Protein AF-A0A2R5L3E4-F1 (afdb_monomer_lite)

InterPro domains:
  IPR001879 GPCR, family 2, extracellular hormone receptor domain [PF02793] (132-175)
  IPR001879 GPCR, family 2, extracellular hormone receptor domain [PS50227] (114-175)
  IPR002049 Laminin-type EGF domain [PF00053] (82-122)
  IPR002049 Laminin-type EGF domain [PS01248] (101-134)
  IPR002049 Laminin-type EGF domain [PS50027] (82-129)
  IPR002049 Laminin-type EGF domain [SM00180] (82-127)
  IPR002049 Laminin-type EGF domain [cd00055] (81-119)
  IPR036445 GPCR family 2, extracellular hormone receptor domain superfamily [G3DSA:4.10.1240.10] (116-175)

Secondary structure (DSSP, 8-state):
-B-TTSTTSB-----STTEESTTS-EEPPPPPPTTEE-SSS-EE----TTTTEEEEE-TTT--EEEPTTEEE-TT-SSEEE----TTTEEEEEE-TTT--EEEPTTEESTTS-EESSTTEEEETTEEEE-SSEEPPEEETTEEEPPEETT-EEEEEPPTT--SEEEEE-BTTTB-

Sequence (175 aa):
VNDLNAKRGYKCHCNSTKFTGEYCEVAEAMPCPNTWWGYPVCGPCNCDVDKGYAGECNKTTGECRCQSNHYQKEDSEWCHPCECYLEGSFSSNCNQQTGQCKCRPGVIGRRCDQCANPFAQVHISGCQIVYNGCPKSFHSGVWWGETVFGGSAVQQCPDGATGQANRYCDQDIGW

Foldseek 3Di:
DQDCPDPVRDFDDDPDPQFDDRHSPDGDQDQDDFQWADPPDIDGQPDDVVLQWDSGADRHPSHIAHDFQWAAEPPGPHTHGLQADVFFAPDSGADRHQSAGHGAPQQDDSRSFDGPDQQWGRGNNHTDGDQFWGDFGDDPQDTFHTDGAQDKGWDAHHPPDGDIDIDHQHPPPGD

Structure (mmCIF, N/CA/C/O backbone):
data_AF-A0A2R5L3E4-F1
#
_entry.id   AF-A0A2R5L3E4-F1
#
loop_
_atom_site.group_PDB
_atom_site.id
_atom_site.type_symbol
_atom_site.label_atom_id
_atom_site.label_alt_id
_atom_site.label_comp_id
_atom_site.label_asym_id
_atom_site.label_entity_id
_atom_site.label_seq_id
_atom_site.pdbx_PDB_ins_code
_atom_site.Cartn_x
_atom_site.Cartn_y
_atom_site.Cartn_z
_atom_site.occupancy
_atom_site.B_iso_or_equiv
_atom_site.auth_seq_id
_atom_site.auth_comp_id
_atom_site.auth_asym_id
_atom_site.auth_atom_id
_atom_site.pdbx_PDB_model_num
ATOM 1 N N . VAL A 1 1 ? -7.411 11.524 55.348 1.00 72.88 1 VAL A N 1
ATOM 2 C CA . VAL A 1 1 ? -6.570 12.493 56.087 1.00 72.88 1 VAL A CA 1
ATOM 3 C C . VAL A 1 1 ? -7.505 13.468 56.769 1.00 72.88 1 VAL A C 1
ATOM 5 O O . VAL A 1 1 ? -8.366 14.003 56.083 1.00 72.88 1 VAL A O 1
ATOM 8 N N . ASN A 1 2 ? -7.416 13.633 58.090 1.00 70.75 2 ASN A N 1
ATOM 9 C CA . ASN A 1 2 ? -8.229 14.638 58.778 1.00 70.75 2 ASN A CA 1
ATOM 10 C C . ASN A 1 2 ? -7.861 16.027 58.252 1.00 70.75 2 ASN A C 1
ATOM 12 O O . ASN A 1 2 ? -6.684 16.374 58.202 1.00 70.75 2 ASN A O 1
ATOM 16 N N . ASP A 1 3 ? -8.871 16.778 57.837 1.00 73.38 3 ASP A N 1
ATOM 17 C CA . ASP A 1 3 ? -8.744 18.120 57.286 1.00 73.38 3 ASP A CA 1
ATOM 18 C C . ASP A 1 3 ? -9.931 18.930 57.807 1.00 73.38 3 ASP A C 1
ATOM 20 O O . ASP A 1 3 ? -11.063 18.773 57.351 1.00 73.38 3 ASP A O 1
ATOM 24 N N . LEU A 1 4 ? -9.667 19.764 58.812 1.00 69.25 4 LEU A N 1
ATOM 25 C CA . LEU A 1 4 ? -10.672 20.566 59.515 1.00 69.25 4 LEU A CA 1
ATOM 26 C C . LEU A 1 4 ? -11.304 21.647 58.620 1.00 69.25 4 LEU A C 1
ATOM 28 O O . LEU A 1 4 ? -12.337 22.199 58.988 1.00 69.25 4 LEU A O 1
ATOM 32 N N . ASN A 1 5 ? -10.710 21.925 57.454 1.00 74.56 5 ASN A N 1
ATOM 33 C CA . ASN A 1 5 ? -11.258 22.821 56.436 1.00 74.56 5 ASN A CA 1
ATOM 34 C C . ASN A 1 5 ? -12.099 22.089 55.382 1.00 74.56 5 ASN A C 1
ATOM 36 O O . ASN A 1 5 ? -12.800 22.733 54.599 1.00 74.56 5 ASN A O 1
ATOM 40 N N . ALA A 1 6 ? -12.048 20.756 55.333 1.00 69.25 6 ALA A N 1
ATOM 41 C CA . ALA A 1 6 ? -12.899 19.983 54.444 1.00 69.25 6 ALA A CA 1
ATOM 42 C C . ALA A 1 6 ? -14.337 19.965 54.979 1.00 69.25 6 ALA A C 1
ATOM 44 O O . ALA A 1 6 ? -14.577 19.852 56.180 1.00 69.25 6 ALA A O 1
ATOM 45 N N . LYS A 1 7 ? -15.321 19.993 54.075 1.00 77.31 7 LYS A N 1
ATOM 46 C CA . LYS A 1 7 ? -16.761 20.069 54.398 1.00 77.31 7 LYS A CA 1
ATOM 47 C C . LYS A 1 7 ? -17.259 18.933 55.314 1.00 77.31 7 LYS A C 1
ATOM 49 O O . LYS A 1 7 ? -18.310 19.064 55.933 1.00 77.31 7 LYS A O 1
ATOM 54 N N . ARG A 1 8 ? -16.515 17.821 55.388 1.00 76.62 8 ARG A N 1
ATOM 55 C CA . ARG A 1 8 ? -16.774 16.649 56.245 1.00 76.62 8 ARG A CA 1
ATOM 56 C C . ARG A 1 8 ? -15.719 16.420 57.341 1.00 76.62 8 ARG A C 1
ATOM 58 O O . ARG A 1 8 ? -15.782 15.407 58.027 1.00 76.62 8 ARG A O 1
ATOM 65 N N . GLY A 1 9 ? -14.747 17.320 57.506 1.00 80.00 9 GLY A N 1
ATOM 66 C CA . GLY A 1 9 ? -13.655 17.191 58.484 1.00 80.00 9 GLY A CA 1
ATOM 67 C C . GLY A 1 9 ? -12.530 16.226 58.081 1.00 80.00 9 GLY A C 1
ATOM 68 O O . GLY A 1 9 ? -11.567 16.043 58.829 1.00 80.00 9 GLY A O 1
ATOM 69 N N . TYR A 1 10 ? -12.621 15.605 56.902 1.00 80.00 10 TYR A N 1
ATOM 70 C CA . TYR A 1 10 ? -11.590 14.736 56.341 1.00 80.00 10 TYR A CA 1
ATOM 71 C C . TYR A 1 10 ? -11.574 14.807 54.811 1.00 80.00 10 TYR A C 1
ATOM 73 O O . TYR A 1 10 ? -12.598 15.052 54.178 1.00 80.00 10 TYR A O 1
ATOM 81 N N . LYS A 1 11 ? -10.405 14.542 54.224 1.00 81.56 11 LYS A N 1
ATOM 82 C CA . LYS A 1 11 ? -10.176 14.385 52.784 1.00 81.56 11 LYS A CA 1
ATOM 83 C C . LYS A 1 11 ? -9.651 12.982 52.488 1.00 81.56 11 LYS A C 1
ATOM 85 O O . LYS A 1 11 ? -8.714 12.517 53.152 1.00 81.56 11 LYS A O 1
ATOM 90 N N . CYS A 1 12 ? -10.219 12.303 51.498 1.00 81.44 12 CYS A N 1
ATOM 91 C CA . CYS A 1 12 ? -9.701 11.018 51.032 1.00 81.44 12 CYS A CA 1
ATOM 92 C C . CYS A 1 12 ? -8.610 11.228 49.975 1.00 81.44 12 CYS A C 1
ATOM 94 O O . CYS A 1 12 ? -8.639 12.188 49.212 1.00 81.44 12 CYS A O 1
ATOM 96 N N . HIS A 1 13 ? -7.631 10.326 49.946 1.00 85.06 13 HIS A N 1
ATOM 97 C CA . HIS A 1 13 ? -6.730 10.165 48.807 1.00 85.06 13 HIS A CA 1
ATOM 98 C C . HIS A 1 13 ? -6.972 8.771 48.246 1.00 85.06 13 HIS A C 1
ATOM 100 O O . HIS A 1 13 ? -6.771 7.780 48.951 1.00 85.06 13 HIS A O 1
ATOM 106 N N . CYS A 1 14 ? -7.430 8.697 47.002 1.00 81.44 14 CYS A N 1
ATOM 107 C CA . CYS A 1 14 ? -7.671 7.425 46.340 1.00 81.44 14 CYS A CA 1
ATOM 108 C C . CYS A 1 14 ? -6.322 6.820 45.948 1.00 81.44 14 CYS A C 1
ATOM 110 O O . CYS A 1 14 ? -5.588 7.390 45.149 1.00 81.44 14 CYS A O 1
ATOM 112 N N . ASN A 1 15 ? -5.980 5.678 46.544 1.00 81.19 15 ASN A N 1
ATOM 113 C CA . ASN A 1 15 ? -4.713 4.976 46.302 1.00 81.19 15 ASN A CA 1
ATOM 114 C C . ASN A 1 15 ? -4.819 3.946 45.153 1.00 81.19 15 ASN A C 1
ATOM 116 O O . ASN A 1 15 ? -3.956 3.093 44.981 1.00 81.19 15 ASN A O 1
ATOM 120 N N . SER A 1 16 ? -5.923 3.975 44.399 1.00 70.81 16 SER A N 1
ATOM 121 C CA . SER A 1 16 ? -6.204 3.094 43.265 1.00 70.81 16 SER A CA 1
ATOM 122 C C . SER A 1 16 ? -6.835 3.909 42.145 1.00 70.81 16 SER A C 1
ATOM 124 O O . SER A 1 16 ? -7.666 4.769 42.418 1.00 70.81 16 SER A O 1
ATOM 126 N N . THR A 1 17 ? -6.491 3.600 40.895 1.00 71.00 17 THR A N 1
ATOM 127 C CA . THR A 1 17 ? -7.149 4.178 39.713 1.00 71.00 17 THR A CA 1
ATOM 128 C C . THR A 1 17 ? -8.611 3.748 39.600 1.00 71.00 17 THR A C 1
ATOM 130 O O . THR A 1 17 ? -9.426 4.477 39.068 1.00 71.00 17 THR A O 1
ATOM 133 N N . LYS A 1 18 ? -8.992 2.618 40.207 1.00 72.25 18 LYS A N 1
ATOM 134 C CA . LYS A 1 18 ? -10.355 2.063 40.153 1.00 72.25 18 LYS A CA 1
ATOM 135 C C . LYS A 1 18 ? -11.422 2.908 40.847 1.00 72.25 18 LYS A C 1
ATOM 137 O O . LYS A 1 18 ? -12.597 2.578 40.729 1.00 72.25 18 LYS A O 1
ATOM 142 N N . PHE A 1 19 ? -11.042 3.923 41.618 1.00 79.25 19 PHE A N 1
ATOM 143 C CA . PHE A 1 19 ? -11.984 4.761 42.349 1.00 79.25 19 PHE A CA 1
ATOM 144 C C . PHE A 1 19 ? -11.585 6.230 42.240 1.00 79.25 19 PHE A C 1
ATOM 146 O O . PHE A 1 19 ? -10.460 6.603 42.567 1.00 79.25 19 PHE A O 1
ATOM 153 N N . THR A 1 20 ? -12.524 7.058 41.803 1.00 78.44 20 THR A N 1
ATOM 154 C CA . THR A 1 20 ? -12.390 8.506 41.644 1.00 78.44 20 THR A CA 1
ATOM 155 C C . THR A 1 20 ? -13.463 9.226 42.474 1.00 78.44 20 THR A C 1
ATOM 157 O O . THR A 1 20 ? -14.312 8.592 43.103 1.00 78.44 20 THR A O 1
ATOM 160 N N . GLY A 1 21 ? -13.398 10.557 42.548 1.00 78.56 21 GLY A N 1
ATOM 161 C CA . GLY A 1 21 ? -14.268 11.374 43.407 1.00 78.56 21 GLY A CA 1
ATOM 162 C C . GLY A 1 21 ? -13.544 11.948 44.627 1.00 78.56 21 GLY A C 1
ATOM 163 O O . GLY A 1 21 ? -12.416 11.566 44.941 1.00 78.56 21 GLY A O 1
ATOM 164 N N . GLU A 1 22 ? -14.180 12.902 45.308 1.00 82.50 22 GLU A N 1
ATOM 165 C CA . GLU A 1 22 ? -13.600 13.608 46.467 1.00 82.50 22 GLU A CA 1
ATOM 166 C C . GLU A 1 22 ? -13.380 12.657 47.662 1.00 82.50 22 GLU A C 1
ATOM 168 O O . GLU A 1 22 ? -12.508 12.879 48.510 1.00 82.50 22 GLU A O 1
ATOM 173 N N . TYR A 1 23 ? -14.135 11.555 47.687 1.00 83.75 23 TYR A N 1
ATOM 174 C CA . TYR A 1 23 ? -14.135 10.529 48.722 1.00 83.75 23 TYR A CA 1
ATOM 175 C C . TYR A 1 23 ? -13.920 9.107 48.167 1.00 83.75 23 TYR A C 1
ATOM 177 O O . TYR A 1 23 ? -14.099 8.145 48.913 1.00 83.75 23 TYR A O 1
ATOM 185 N N . CYS A 1 24 ? -13.476 8.967 46.909 1.00 82.56 24 CYS A N 1
ATOM 186 C CA . CYS A 1 24 ? -13.293 7.686 46.207 1.00 82.56 24 CYS A CA 1
ATOM 187 C C . CYS A 1 24 ? -14.596 6.881 46.027 1.00 82.56 24 CYS A C 1
ATOM 189 O O . CYS A 1 24 ? -14.600 5.653 46.087 1.00 82.56 24 CYS A O 1
ATOM 191 N N . GLU A 1 25 ? -15.712 7.582 45.853 1.00 83.19 25 GLU A N 1
ATOM 192 C CA . GLU A 1 25 ? -17.068 7.040 45.772 1.00 83.19 25 GLU A CA 1
ATOM 193 C C . GLU A 1 25 ? -17.473 6.578 44.365 1.00 83.19 25 GLU A C 1
ATOM 195 O O . GLU A 1 25 ? -18.405 5.786 44.219 1.00 83.19 25 GLU A O 1
ATOM 200 N N . VAL A 1 26 ? -16.784 7.058 43.330 1.00 80.00 26 VAL A N 1
ATOM 201 C CA . VAL A 1 26 ? -17.057 6.701 41.938 1.00 80.00 26 VAL A CA 1
ATOM 202 C C . VAL A 1 26 ? -16.147 5.546 41.561 1.00 80.00 26 VAL A C 1
ATOM 204 O O . VAL A 1 26 ? -14.940 5.725 41.445 1.00 80.00 26 VAL A O 1
ATOM 207 N N . ALA A 1 27 ? -16.703 4.356 41.347 1.00 74.12 27 ALA A N 1
ATOM 208 C CA . ALA A 1 27 ? -15.942 3.276 40.733 1.00 74.12 27 ALA A CA 1
ATOM 209 C C . ALA A 1 27 ? -15.607 3.673 39.286 1.00 74.12 27 ALA A C 1
ATOM 211 O O . ALA A 1 27 ? -16.502 3.817 38.450 1.00 74.12 27 ALA A O 1
ATOM 212 N N . GLU A 1 28 ? -14.325 3.874 38.996 1.00 67.25 28 GLU A N 1
ATOM 213 C CA . GLU A 1 28 ? -13.852 4.044 37.631 1.00 67.25 28 GLU A CA 1
ATOM 214 C C . GLU A 1 28 ? -14.086 2.718 36.905 1.00 67.25 28 GLU A C 1
ATOM 216 O O . GLU A 1 28 ? -13.598 1.657 37.312 1.00 67.25 28 GLU A O 1
ATOM 221 N N . ALA A 1 29 ? -14.926 2.757 35.875 1.00 67.06 29 ALA A N 1
ATOM 222 C CA . ALA A 1 29 ? -15.303 1.558 35.161 1.00 67.06 29 ALA A CA 1
ATOM 223 C C . ALA A 1 29 ? -14.085 0.978 34.450 1.00 67.06 29 ALA A C 1
ATOM 225 O O . ALA A 1 29 ? -13.487 1.627 33.592 1.00 67.06 29 ALA A O 1
ATOM 226 N N . MET A 1 30 ? -13.722 -0.254 34.807 1.00 70.69 30 MET A N 1
ATOM 227 C CA . MET A 1 30 ? -12.642 -0.945 34.121 1.00 70.69 30 MET A CA 1
ATOM 228 C C . MET A 1 30 ? -13.044 -1.124 32.648 1.00 70.69 30 MET A C 1
ATOM 230 O O . MET A 1 30 ? -14.122 -1.666 32.386 1.00 70.69 30 MET A O 1
ATOM 234 N N . PRO A 1 31 ? -12.222 -0.676 31.685 1.00 77.25 31 PRO A N 1
ATOM 235 C CA . PRO A 1 31 ? -12.526 -0.858 30.273 1.00 77.25 31 PRO A CA 1
ATOM 236 C C . PRO A 1 31 ? -12.620 -2.350 29.934 1.00 77.25 31 PRO A C 1
ATOM 238 O O . PRO A 1 31 ? -11.904 -3.174 30.508 1.00 77.25 31 PRO A O 1
ATOM 241 N N . CYS A 1 32 ? -13.502 -2.700 28.994 1.00 84.50 32 CYS A N 1
ATOM 242 C CA . CYS A 1 32 ? -13.702 -4.091 28.596 1.00 84.50 32 CYS A CA 1
ATOM 243 C C . CYS A 1 32 ? -12.394 -4.752 28.115 1.00 84.50 32 CYS A C 1
ATOM 245 O O . CYS A 1 32 ? -11.601 -4.091 27.425 1.00 84.50 32 CYS A O 1
ATOM 247 N N . PRO A 1 33 ? -12.197 -6.060 28.396 1.00 87.81 33 PRO A N 1
ATOM 248 C CA . PRO A 1 33 ? -11.049 -6.833 27.920 1.00 87.81 33 PRO A CA 1
ATOM 249 C C . PRO A 1 33 ? -10.814 -6.710 26.409 1.00 87.81 33 PRO A C 1
ATOM 251 O O . PRO A 1 33 ? -11.712 -6.341 25.649 1.00 87.81 33 PRO A O 1
ATOM 254 N N . ASN A 1 34 ? -9.609 -7.036 25.939 1.00 85.50 34 ASN A N 1
ATOM 255 C CA . ASN A 1 34 ? -9.321 -7.113 24.501 1.00 85.50 34 ASN A CA 1
ATOM 256 C C . ASN A 1 34 ? -10.321 -8.057 23.823 1.00 85.50 34 ASN A C 1
ATOM 258 O O . ASN A 1 34 ? -10.708 -9.054 24.425 1.00 85.50 34 ASN A O 1
ATOM 262 N N . THR A 1 35 ? -10.762 -7.729 22.605 1.00 90.25 35 THR A N 1
ATOM 263 C CA . THR A 1 35 ? -11.853 -8.420 21.875 1.00 90.25 35 THR A CA 1
ATOM 264 C C . THR A 1 35 ? -13.263 -8.291 22.478 1.00 90.25 35 THR A C 1
ATOM 266 O O . THR A 1 35 ? -14.186 -8.955 22.021 1.00 90.25 35 THR A O 1
ATOM 269 N N . TRP A 1 36 ? -13.464 -7.425 23.479 1.00 93.38 36 TRP A N 1
ATOM 270 C CA . TRP A 1 36 ? -14.777 -7.088 24.047 1.00 93.38 36 TRP A CA 1
ATOM 271 C C . TRP A 1 36 ? -15.016 -5.571 24.025 1.00 93.38 36 TRP A C 1
ATOM 273 O O . TRP A 1 36 ? -14.063 -4.781 24.095 1.00 93.38 36 TRP A O 1
ATOM 283 N N . TRP A 1 37 ? -16.286 -5.165 23.964 1.00 93.44 37 TRP A N 1
ATOM 284 C CA . TRP A 1 37 ? -16.731 -3.768 23.910 1.00 93.44 37 TRP A CA 1
ATOM 285 C C . TRP A 1 37 ? -18.040 -3.545 24.680 1.00 93.44 37 TRP A C 1
ATOM 287 O O . TRP A 1 37 ? -18.752 -4.497 24.991 1.00 93.44 37 TRP A O 1
ATOM 297 N N . GLY A 1 38 ? -18.358 -2.285 24.979 1.00 88.00 38 GLY A N 1
ATOM 298 C CA . GLY A 1 38 ? -19.590 -1.879 25.655 1.00 88.00 38 GLY A CA 1
ATOM 299 C C . GLY A 1 38 ? -19.356 -1.208 27.010 1.00 88.00 38 GLY A C 1
ATOM 300 O O . GLY A 1 38 ? -18.266 -1.233 27.576 1.00 88.00 38 GLY A O 1
ATOM 301 N N . TYR A 1 39 ? -20.401 -0.565 27.525 1.00 83.38 39 TYR A N 1
ATOM 302 C CA . TYR A 1 39 ? -20.448 0.019 28.865 1.00 83.38 39 TYR A CA 1
ATOM 303 C C . TYR A 1 39 ? -21.921 0.156 29.294 1.00 83.38 39 TYR A C 1
ATOM 305 O O . TYR A 1 39 ? -22.719 0.623 28.478 1.00 83.38 39 TYR A O 1
ATOM 313 N N . PRO A 1 40 ? -22.331 -0.223 30.525 1.00 80.56 40 PRO A N 1
ATOM 314 C CA . PRO A 1 40 ? -21.544 -0.777 31.638 1.00 80.56 40 PRO A CA 1
ATOM 315 C C . PRO A 1 40 ? -21.340 -2.301 31.582 1.00 80.56 40 PRO A C 1
ATOM 317 O O . PRO A 1 40 ? -20.602 -2.848 32.397 1.00 80.56 40 PRO A O 1
ATOM 320 N N . VAL A 1 41 ? -21.992 -2.988 30.642 1.00 84.50 41 VAL A N 1
ATOM 321 C CA . VAL A 1 41 ? -21.834 -4.429 30.405 1.00 84.50 41 VAL A CA 1
ATOM 322 C C . VAL A 1 41 ? -21.015 -4.630 29.136 1.00 84.50 41 VAL A C 1
ATOM 324 O O . VAL A 1 41 ? -21.283 -3.992 28.120 1.00 84.50 41 VAL A O 1
ATOM 327 N N . CYS A 1 42 ? -20.030 -5.521 29.199 1.00 89.19 42 CYS A N 1
ATOM 328 C CA . CYS A 1 42 ? -19.199 -5.876 28.057 1.00 89.19 42 CYS A CA 1
ATOM 329 C C . CYS A 1 42 ? -19.821 -7.034 27.268 1.00 89.19 42 CYS A C 1
ATOM 331 O O . CYS A 1 42 ? -20.232 -8.034 27.858 1.00 89.19 42 CYS A O 1
ATOM 333 N N . GLY A 1 43 ? -19.818 -6.928 25.942 1.00 90.38 43 GLY A N 1
ATOM 334 C CA . GLY A 1 43 ? -20.097 -8.013 25.005 1.00 90.38 43 GLY A CA 1
ATOM 335 C C . GLY A 1 43 ? -18.884 -8.319 24.117 1.00 90.38 43 GLY A C 1
ATOM 336 O O . GLY A 1 43 ? -17.975 -7.489 24.011 1.00 90.38 43 GLY A O 1
ATOM 337 N N . PRO A 1 44 ? -18.834 -9.501 23.484 1.00 94.00 44 PRO A N 1
ATOM 338 C CA . PRO A 1 44 ? -17.759 -9.852 22.562 1.00 94.00 44 PRO A CA 1
ATOM 339 C C . PRO A 1 44 ? -17.806 -8.998 21.283 1.00 94.00 44 PRO A C 1
ATOM 341 O O . PRO A 1 44 ? -18.877 -8.629 20.796 1.00 94.00 44 PRO A O 1
ATOM 344 N N . CYS A 1 45 ? -16.637 -8.701 20.718 1.00 95.00 45 CYS A N 1
ATOM 345 C CA . CYS A 1 45 ? -16.503 -8.163 19.367 1.00 95.00 45 CYS A CA 1
ATOM 346 C C . CYS A 1 45 ? -16.823 -9.272 18.355 1.00 95.00 45 CYS A C 1
ATOM 348 O O . CYS A 1 45 ? -16.218 -10.340 18.399 1.00 95.00 45 CYS A O 1
ATOM 350 N N . ASN A 1 46 ? -17.742 -9.015 17.426 1.00 94.19 46 ASN A N 1
ATOM 351 C CA . ASN A 1 46 ? -18.123 -9.971 16.382 1.00 94.19 46 ASN A CA 1
ATOM 352 C C . ASN A 1 46 ? -17.470 -9.605 15.039 1.00 94.19 46 ASN A C 1
ATOM 354 O O . ASN A 1 46 ? -18.160 -9.355 14.052 1.00 94.19 46 ASN A O 1
ATOM 358 N N . CYS A 1 47 ? -16.142 -9.484 15.038 1.00 94.50 47 CYS A N 1
ATOM 359 C CA . CYS A 1 47 ? -15.372 -9.100 13.856 1.00 94.50 47 CYS A CA 1
ATOM 360 C C . CYS A 1 47 ? -14.955 -10.326 13.043 1.00 94.50 47 CYS A C 1
ATOM 362 O O . CYS A 1 47 ? -14.465 -11.306 13.600 1.00 94.50 47 CYS A O 1
ATOM 364 N N . ASP A 1 48 ? -15.130 -10.246 11.725 1.00 94.50 48 ASP A N 1
ATOM 365 C CA . ASP A 1 48 ? -14.813 -11.328 10.795 1.00 94.50 48 ASP A CA 1
ATOM 366 C C . ASP A 1 48 ? -13.310 -11.344 10.472 1.00 94.50 48 ASP A C 1
ATOM 368 O O . ASP A 1 48 ? -12.814 -10.610 9.614 1.00 94.50 48 ASP A O 1
ATOM 372 N N . VAL A 1 49 ? -12.564 -12.165 11.209 1.00 93.12 49 VAL A N 1
ATOM 373 C CA . VAL A 1 49 ? -11.109 -12.291 11.039 1.00 93.12 49 VAL A CA 1
ATOM 374 C C . VAL A 1 49 ? -10.725 -12.949 9.714 1.00 93.12 49 VAL A C 1
ATOM 376 O O . VAL A 1 49 ? -9.656 -12.646 9.186 1.00 93.12 49 VAL A O 1
ATOM 379 N N . ASP A 1 50 ? -11.601 -13.774 9.134 1.00 93.12 50 ASP A N 1
ATOM 380 C CA . ASP A 1 50 ? -11.357 -14.432 7.847 1.00 93.12 50 ASP A CA 1
ATOM 381 C C . ASP A 1 50 ? -11.407 -13.416 6.699 1.00 93.12 50 ASP A C 1
ATOM 383 O O . ASP A 1 50 ? -10.659 -13.524 5.725 1.00 93.12 50 ASP A O 1
ATOM 387 N N . LYS A 1 51 ? -12.213 -12.357 6.856 1.00 93.38 51 LYS A N 1
ATOM 388 C CA . LYS A 1 51 ? -12.221 -11.188 5.964 1.00 93.38 51 LYS A CA 1
ATOM 389 C C . LYS A 1 51 ? -11.083 -10.189 6.224 1.00 93.38 51 LYS A C 1
ATOM 391 O O . LYS A 1 51 ? -11.028 -9.158 5.554 1.00 93.38 51 LYS A O 1
ATOM 396 N N . GLY A 1 52 ? -10.170 -10.462 7.162 1.00 92.38 52 GLY A N 1
ATOM 397 C CA . GLY A 1 52 ? -9.005 -9.619 7.468 1.00 92.38 52 GLY A CA 1
ATOM 398 C C . GLY A 1 52 ? -9.268 -8.475 8.461 1.00 92.38 52 GLY A C 1
ATOM 399 O O . GLY A 1 52 ? -8.464 -7.537 8.563 1.00 92.38 52 GLY A O 1
ATOM 400 N N . TYR A 1 53 ? -10.383 -8.521 9.197 1.00 94.75 53 TYR A N 1
ATOM 401 C CA . TYR A 1 53 ? -10.624 -7.601 10.308 1.00 94.75 53 TYR A CA 1
ATOM 402 C C . TYR A 1 53 ? -9.801 -7.982 11.539 1.00 94.75 53 TYR A C 1
ATOM 404 O O . TYR A 1 53 ? -9.525 -9.151 11.802 1.00 94.75 53 TYR A O 1
ATOM 412 N N . ALA A 1 54 ? -9.441 -6.983 12.341 1.00 93.88 54 ALA A N 1
ATOM 413 C CA . ALA A 1 54 ? -8.916 -7.233 13.672 1.00 93.88 54 ALA A CA 1
ATOM 414 C C . ALA A 1 54 ? -10.017 -7.839 14.557 1.00 93.88 54 ALA A C 1
ATOM 416 O O . ALA A 1 54 ? -11.166 -7.405 14.513 1.00 93.88 54 ALA A O 1
ATOM 417 N N . GLY A 1 55 ? -9.653 -8.784 15.429 1.00 92.50 55 GLY A N 1
ATOM 418 C CA . GLY A 1 55 ? -10.563 -9.277 16.474 1.00 92.50 55 GLY A CA 1
ATOM 419 C C . GLY A 1 55 ? -10.898 -8.216 17.535 1.00 92.50 55 GLY A C 1
ATOM 420 O O . GLY A 1 55 ? -11.808 -8.388 18.344 1.00 92.50 55 GLY A O 1
ATOM 421 N N . GLU A 1 56 ? -10.157 -7.108 17.548 1.00 93.00 56 GLU A N 1
ATOM 422 C CA . GLU A 1 56 ? -10.421 -5.949 18.387 1.00 93.00 56 GLU A CA 1
ATOM 423 C C . GLU A 1 56 ? -11.358 -4.968 17.679 1.00 93.00 56 GLU A C 1
ATOM 425 O O . GLU A 1 56 ? -11.150 -4.601 16.523 1.00 93.00 56 GLU A O 1
ATOM 430 N N . CYS A 1 57 ? -12.363 -4.498 18.411 1.00 93.12 57 CYS A N 1
ATOM 431 C CA . CYS A 1 57 ? -13.321 -3.513 17.940 1.00 93.12 57 CYS A CA 1
ATOM 432 C C . CYS A 1 57 ? -13.306 -2.255 18.813 1.00 93.12 57 CYS A C 1
ATOM 434 O O . CYS A 1 57 ? -12.739 -2.224 19.912 1.00 93.12 57 CYS A O 1
ATOM 436 N N . ASN A 1 58 ? -13.932 -1.193 18.314 1.00 92.88 58 ASN A N 1
ATOM 437 C CA . ASN A 1 58 ? -14.108 0.047 19.054 1.00 92.88 58 ASN A CA 1
ATOM 438 C C . ASN A 1 58 ? -14.826 -0.223 20.390 1.00 92.88 58 ASN A C 1
ATOM 440 O O . ASN A 1 58 ? -15.919 -0.783 20.417 1.00 92.88 58 ASN A O 1
ATOM 444 N N . LYS A 1 59 ? -14.226 0.215 21.502 1.00 89.00 59 LYS A N 1
ATOM 445 C CA . LYS A 1 59 ? -14.699 -0.089 22.863 1.00 89.00 59 LYS A CA 1
ATOM 446 C C . LYS A 1 59 ? -16.080 0.470 23.193 1.00 89.00 59 LYS A C 1
ATOM 448 O O . LYS A 1 59 ? -16.741 -0.080 24.070 1.00 89.00 59 LYS A O 1
ATOM 453 N N . THR A 1 60 ? -16.517 1.512 22.492 1.00 88.12 60 THR A N 1
ATOM 454 C CA . THR A 1 60 ? -17.809 2.164 22.732 1.00 88.12 60 THR A CA 1
ATOM 455 C C . THR A 1 60 ? -18.857 1.750 21.707 1.00 88.12 60 THR A C 1
ATOM 457 O O . THR A 1 60 ? -20.008 1.549 22.077 1.00 88.12 60 THR A O 1
ATOM 460 N N . THR A 1 61 ? -18.481 1.631 20.429 1.00 91.00 61 THR A N 1
ATOM 461 C CA . THR A 1 61 ? -19.439 1.381 19.334 1.00 91.00 61 THR A CA 1
ATOM 462 C C . THR A 1 61 ? -19.487 -0.068 18.863 1.00 91.00 61 THR A C 1
ATOM 464 O O . THR A 1 61 ? -20.428 -0.434 18.168 1.00 91.00 61 THR A O 1
ATOM 467 N N . GLY A 1 62 ? -18.475 -0.880 19.181 1.00 90.56 62 GLY A N 1
ATOM 468 C CA . GLY A 1 62 ? -18.350 -2.244 18.666 1.00 90.56 62 GLY A CA 1
ATOM 469 C C . GLY A 1 62 ? -17.897 -2.327 17.212 1.00 90.56 62 GLY A C 1
ATOM 470 O O . GLY A 1 62 ? -17.838 -3.415 16.650 1.00 90.56 62 GLY A O 1
ATOM 471 N N . GLU A 1 63 ? -17.566 -1.191 16.594 1.00 93.00 63 GLU A N 1
ATOM 472 C CA . GLU A 1 63 ? -17.146 -1.115 15.197 1.00 93.00 63 GLU A CA 1
ATOM 473 C C . GLU A 1 63 ? -15.825 -1.867 14.968 1.00 93.00 63 GLU A C 1
ATOM 475 O O . GLU A 1 63 ? -14.812 -1.590 15.622 1.00 93.00 63 GLU A O 1
ATOM 480 N N . CYS A 1 64 ? -15.842 -2.803 14.021 1.00 92.94 64 CYS A N 1
ATOM 481 C CA . CYS A 1 64 ? -14.683 -3.578 13.597 1.00 92.94 64 CYS A CA 1
ATOM 482 C C . CYS A 1 64 ? -13.841 -2.796 12.590 1.00 92.94 64 CYS A C 1
ATOM 484 O O . CYS A 1 64 ? -14.368 -2.103 11.723 1.00 92.94 64 CYS A O 1
ATOM 486 N N . ARG A 1 65 ? -12.517 -2.931 12.679 1.00 93.06 65 ARG A N 1
ATOM 487 C CA . ARG A 1 65 ? -11.574 -2.292 11.753 1.00 93.06 65 ARG A CA 1
ATOM 488 C C . ARG A 1 65 ? -10.642 -3.324 11.152 1.00 93.06 65 ARG A C 1
ATOM 490 O O . ARG A 1 65 ? -10.387 -4.357 11.768 1.00 93.06 65 ARG A O 1
ATOM 497 N N . CYS A 1 66 ? -10.125 -3.035 9.963 1.00 94.69 66 CYS A N 1
ATOM 498 C CA . CYS A 1 66 ? -9.110 -3.879 9.352 1.00 94.69 66 CYS A CA 1
ATOM 499 C C . CYS A 1 66 ? -7.895 -4.041 10.265 1.00 94.69 66 CYS A C 1
ATOM 501 O O . CYS A 1 66 ? -7.531 -3.123 11.009 1.00 94.69 66 CYS A O 1
ATOM 503 N N . GLN A 1 67 ? -7.258 -5.209 10.179 1.00 93.62 67 GLN A N 1
ATOM 504 C CA . GLN A 1 67 ? -5.995 -5.455 10.859 1.00 93.62 67 GLN A CA 1
ATOM 505 C C . GLN A 1 67 ? -4.932 -4.427 10.430 1.00 93.62 67 GLN A C 1
ATOM 507 O O . GLN A 1 67 ? -4.995 -3.841 9.346 1.00 93.62 67 GLN A O 1
ATOM 512 N N . SER A 1 68 ? -3.923 -4.205 11.275 1.00 91.94 68 SER A N 1
ATOM 513 C CA . SER A 1 68 ? -2.757 -3.392 10.916 1.00 91.94 68 SER A CA 1
ATOM 514 C C . SER A 1 68 ? -2.193 -3.803 9.552 1.00 91.94 68 SER A C 1
ATOM 516 O O . SER A 1 68 ? -2.129 -4.991 9.222 1.00 91.94 68 SER A O 1
ATOM 518 N N . ASN A 1 69 ? -1.766 -2.817 8.763 1.00 94.44 69 ASN A N 1
ATOM 519 C CA . ASN A 1 69 ? -1.323 -3.002 7.378 1.00 94.44 69 ASN A CA 1
ATOM 520 C C . ASN A 1 69 ? -2.393 -3.574 6.425 1.00 94.44 69 ASN A C 1
ATOM 522 O O . ASN A 1 69 ? -2.024 -4.165 5.411 1.00 94.44 69 ASN A O 1
ATOM 526 N N . HIS A 1 70 ? -3.684 -3.390 6.714 1.00 95.25 70 HIS A N 1
ATOM 527 C CA . HIS A 1 70 ? -4.787 -3.695 5.800 1.00 95.25 70 HIS A CA 1
ATOM 528 C C . HIS A 1 70 ? -5.723 -2.490 5.625 1.00 95.25 70 HIS A C 1
ATOM 530 O O . HIS A 1 70 ? -5.745 -1.573 6.449 1.00 95.25 70 HIS A O 1
ATOM 536 N N . TYR A 1 71 ? -6.497 -2.491 4.541 1.00 95.44 71 TYR A N 1
ATOM 537 C CA . TYR A 1 71 ? -7.469 -1.451 4.203 1.00 95.44 71 TYR A CA 1
ATOM 538 C C . TYR A 1 71 ? -8.734 -2.056 3.590 1.00 95.44 71 TYR A C 1
ATOM 540 O O . TYR A 1 71 ? -8.680 -3.103 2.949 1.00 95.44 71 TYR A O 1
ATOM 548 N N . GLN A 1 72 ? -9.866 -1.381 3.749 1.00 95.12 72 GLN A N 1
ATOM 549 C CA . GLN A 1 72 ? -11.145 -1.777 3.174 1.00 95.12 72 GLN A CA 1
ATOM 550 C C . GLN A 1 72 ? -11.546 -0.769 2.097 1.00 95.12 72 GLN A C 1
ATOM 552 O O . GLN A 1 72 ? -11.684 0.417 2.379 1.00 95.12 72 GLN A O 1
ATOM 557 N N . LYS A 1 73 ? -11.754 -1.236 0.862 1.00 91.31 73 LYS A N 1
ATOM 558 C CA . LYS A 1 73 ? -12.343 -0.398 -0.197 1.00 91.31 73 LYS A CA 1
ATOM 559 C C . LYS A 1 73 ? -13.839 -0.220 0.052 1.00 91.31 73 LYS A C 1
ATOM 561 O O . LYS A 1 73 ? -14.465 -1.135 0.574 1.00 91.31 73 LYS A O 1
ATOM 566 N N . GLU A 1 74 ? -14.409 0.899 -0.388 1.00 87.38 74 GLU A N 1
ATOM 567 C CA . GLU A 1 74 ? -15.839 1.206 -0.195 1.00 87.38 74 GLU A CA 1
ATOM 568 C C . GLU A 1 74 ? -16.770 0.104 -0.739 1.00 87.38 74 GLU A C 1
ATOM 570 O O . GLU A 1 74 ? -17.735 -0.256 -0.075 1.00 87.38 74 GLU A O 1
ATOM 575 N N . ASP A 1 75 ? -16.416 -0.518 -1.868 1.00 87.50 75 ASP A N 1
ATOM 576 C CA . ASP A 1 75 ? -17.195 -1.601 -2.494 1.00 87.50 75 ASP A CA 1
ATOM 577 C C . ASP A 1 75 ? -16.779 -3.019 -2.046 1.00 87.50 75 ASP A C 1
ATOM 579 O O . ASP A 1 75 ? -17.116 -4.012 -2.694 1.00 87.50 75 ASP A O 1
ATOM 583 N N . SER A 1 76 ? -15.982 -3.147 -0.982 1.00 90.00 76 SER A N 1
ATOM 584 C CA . SER A 1 76 ? -15.423 -4.425 -0.528 1.00 90.00 76 SER A CA 1
ATOM 585 C C . SER A 1 76 ? -15.796 -4.703 0.917 1.00 90.00 76 SER A C 1
ATOM 587 O O . SER A 1 76 ? -15.537 -3.899 1.803 1.00 90.00 76 SER A O 1
ATOM 589 N N . GLU A 1 77 ? -16.299 -5.904 1.187 1.00 90.19 77 GLU A N 1
ATOM 590 C CA . GLU A 1 77 ? -16.432 -6.413 2.559 1.00 90.19 77 GLU A CA 1
ATOM 591 C C . GLU A 1 77 ? -15.126 -7.003 3.110 1.00 90.19 77 GLU A C 1
ATOM 593 O O . GLU A 1 77 ? -15.063 -7.397 4.268 1.00 90.19 77 GLU A O 1
ATOM 598 N N . TRP A 1 78 ? -14.095 -7.106 2.271 1.00 93.56 78 TRP A N 1
ATOM 599 C CA . TRP A 1 78 ? -12.802 -7.682 2.625 1.00 93.56 78 TRP A CA 1
ATOM 600 C C . TRP A 1 78 ? -11.779 -6.590 2.912 1.00 93.56 78 TRP A C 1
ATOM 602 O O . TRP A 1 78 ? -11.697 -5.594 2.179 1.00 93.56 78 TRP A O 1
ATOM 612 N N . CYS A 1 79 ? -10.965 -6.828 3.935 1.00 95.44 79 CYS A N 1
ATOM 613 C CA . CYS A 1 79 ? -9.761 -6.073 4.226 1.00 95.44 79 CYS A CA 1
ATOM 614 C C . CYS A 1 79 ? -8.600 -6.622 3.392 1.00 95.44 79 CYS A C 1
ATOM 616 O O . CYS A 1 79 ? -8.185 -7.770 3.528 1.00 95.44 79 CYS A O 1
ATOM 618 N N . HIS A 1 80 ? -8.051 -5.774 2.532 1.00 94.38 80 HIS A N 1
ATOM 619 C CA . HIS A 1 80 ? -6.942 -6.099 1.643 1.00 94.38 80 HIS A CA 1
ATOM 620 C C . HIS A 1 80 ? -5.614 -5.689 2.275 1.00 94.38 80 HIS A C 1
ATOM 622 O O . HIS A 1 80 ? -5.552 -4.635 2.914 1.00 94.38 80 HIS A O 1
ATOM 628 N N . PRO A 1 81 ? -4.528 -6.452 2.080 1.00 94.75 81 PRO A N 1
ATOM 629 C CA . PRO A 1 81 ? -3.218 -6.060 2.576 1.00 94.75 81 PRO A CA 1
ATOM 630 C C . PRO A 1 81 ? -2.732 -4.779 1.883 1.00 94.75 81 PRO A C 1
ATOM 632 O O . PRO A 1 81 ? -2.892 -4.581 0.678 1.00 94.75 81 PRO A O 1
ATOM 635 N N . CYS A 1 82 ? -2.104 -3.890 2.650 1.00 95.69 82 CYS A N 1
ATOM 636 C CA . CYS A 1 82 ? -1.554 -2.635 2.147 1.00 95.69 82 CYS A CA 1
ATOM 637 C C . CYS A 1 82 ? -0.414 -2.872 1.149 1.00 95.69 82 CYS A C 1
ATOM 639 O O . CYS A 1 82 ? -0.340 -2.177 0.140 1.00 95.69 82 CYS A O 1
ATOM 641 N N . GLU A 1 83 ? 0.467 -3.842 1.417 1.00 95.00 83 GLU A N 1
ATOM 642 C CA . GLU A 1 83 ? 1.634 -4.163 0.576 1.00 95.00 83 GLU A CA 1
ATOM 643 C C . GLU A 1 83 ? 2.542 -2.947 0.292 1.00 95.00 83 GLU A C 1
ATOM 645 O O . GLU A 1 83 ? 3.066 -2.797 -0.809 1.00 95.00 83 GLU A O 1
ATOM 650 N N . CYS A 1 84 ? 2.718 -2.049 1.268 1.00 96.38 84 CYS A N 1
ATOM 651 C CA . CYS A 1 84 ? 3.610 -0.900 1.110 1.00 96.38 84 CYS A CA 1
ATOM 652 C C . CYS A 1 84 ? 5.070 -1.348 0.973 1.00 96.38 84 CYS A C 1
ATOM 654 O O . CYS A 1 84 ? 5.589 -2.076 1.823 1.00 96.38 84 CYS A O 1
ATOM 656 N N . TYR A 1 85 ? 5.758 -0.863 -0.058 1.00 95.56 85 TYR A N 1
ATOM 657 C CA . TYR A 1 85 ? 7.175 -1.111 -0.275 1.00 95.56 85 TYR A CA 1
ATOM 658 C C . TYR A 1 85 ? 8.004 -0.314 0.734 1.00 95.56 85 TYR A C 1
ATOM 660 O O . TYR A 1 85 ? 7.995 0.918 0.733 1.00 95.56 85 TYR A O 1
ATOM 668 N N . LEU A 1 86 ? 8.701 -1.009 1.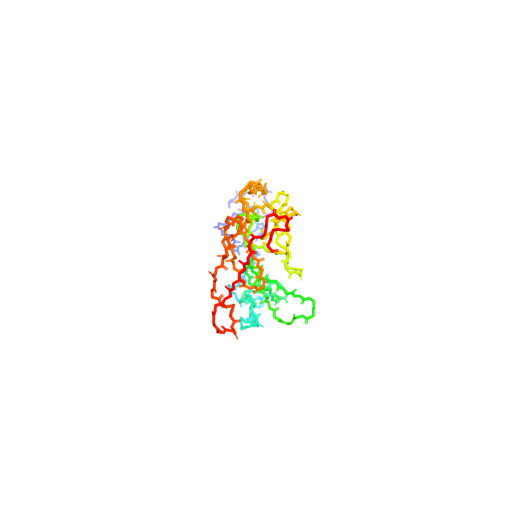634 1.00 94.44 86 LEU A N 1
ATOM 669 C CA . LEU A 1 86 ? 9.365 -0.384 2.785 1.00 94.44 86 LEU A CA 1
ATOM 670 C C . LEU A 1 86 ? 10.469 0.607 2.391 1.00 94.44 86 LEU A C 1
ATOM 672 O O . LEU A 1 86 ? 10.651 1.613 3.072 1.00 94.44 86 LEU A O 1
ATOM 676 N N . GLU A 1 87 ? 11.177 0.366 1.286 1.00 94.56 87 GLU A N 1
ATOM 677 C CA . GLU A 1 87 ? 12.196 1.307 0.808 1.00 94.56 87 GLU A CA 1
ATOM 678 C C . GLU A 1 87 ? 11.559 2.601 0.298 1.00 94.56 87 GLU A C 1
ATOM 680 O O . GLU A 1 87 ? 12.093 3.674 0.546 1.00 94.56 87 GLU A O 1
ATOM 685 N N . GLY A 1 88 ? 10.392 2.525 -0.347 1.00 95.50 88 GLY A N 1
ATOM 686 C CA . GLY A 1 88 ? 9.704 3.684 -0.917 1.00 95.50 88 GLY A CA 1
ATOM 687 C C . GLY A 1 88 ? 8.683 4.359 -0.010 1.00 95.50 88 GLY A C 1
ATOM 688 O O . GLY A 1 88 ? 8.181 5.431 -0.347 1.00 95.50 88 GLY A O 1
ATOM 689 N N . SER A 1 89 ? 8.369 3.770 1.141 1.00 96.75 89 SER A N 1
ATOM 690 C CA . SER A 1 89 ? 7.367 4.276 2.079 1.00 96.75 89 SER A CA 1
ATOM 691 C C . SER A 1 89 ? 7.961 4.602 3.448 1.00 96.75 89 SER A C 1
ATOM 693 O O . SER A 1 89 ? 9.080 4.219 3.799 1.00 96.75 89 SER A O 1
ATOM 695 N N . PHE A 1 90 ? 7.210 5.369 4.235 1.00 95.69 90 PHE A N 1
ATOM 696 C CA . PHE A 1 90 ? 7.562 5.663 5.626 1.00 95.69 90 PHE A CA 1
ATOM 697 C C . PHE A 1 90 ? 7.108 4.572 6.605 1.00 95.69 90 PHE A C 1
ATOM 699 O O . PHE A 1 90 ? 7.599 4.527 7.729 1.00 95.69 90 PHE A O 1
ATOM 706 N N . SER A 1 91 ? 6.159 3.720 6.209 1.00 94.88 91 SER A N 1
ATOM 707 C CA . SER A 1 91 ? 5.605 2.656 7.048 1.00 94.88 91 SER A CA 1
ATOM 708 C C . SER A 1 91 ? 4.884 1.609 6.205 1.00 94.88 91 SER A C 1
ATOM 710 O O . SER A 1 91 ? 4.426 1.912 5.108 1.00 94.88 91 SER A O 1
ATOM 712 N N . SER A 1 92 ? 4.662 0.428 6.779 1.00 95.19 92 SER A N 1
ATOM 713 C CA . SER A 1 92 ? 3.818 -0.627 6.204 1.00 95.19 92 SER A CA 1
ATOM 714 C C . SER A 1 92 ? 2.310 -0.324 6.243 1.00 95.19 92 SER A C 1
ATOM 716 O O . SER A 1 92 ? 1.532 -1.002 5.574 1.00 95.19 92 SER A O 1
ATOM 718 N N . ASN A 1 93 ? 1.894 0.682 7.021 1.00 94.69 93 ASN A N 1
ATOM 719 C CA . ASN A 1 93 ? 0.503 1.118 7.097 1.00 94.69 93 ASN A CA 1
ATOM 720 C C . ASN A 1 93 ? 0.119 1.978 5.890 1.00 94.69 93 ASN A C 1
ATOM 722 O O . ASN A 1 93 ? 0.908 2.793 5.400 1.00 94.69 93 ASN A O 1
ATOM 726 N N . CYS A 1 94 ? -1.135 1.843 5.476 1.00 96.31 94 CYS A N 1
ATOM 727 C CA . CYS A 1 94 ? -1.741 2.620 4.410 1.00 96.31 94 CYS A CA 1
ATOM 728 C C . CYS A 1 94 ? -3.052 3.264 4.875 1.00 96.31 94 CYS A C 1
ATOM 730 O O . CYS A 1 94 ? -3.551 2.993 5.968 1.00 96.31 94 CYS A O 1
ATOM 732 N N . ASN A 1 95 ? -3.597 4.155 4.051 1.00 95.25 95 ASN A N 1
ATOM 733 C CA . ASN A 1 95 ? -4.920 4.721 4.278 1.00 95.25 95 ASN A CA 1
ATOM 734 C C . ASN A 1 95 ? -5.980 3.604 4.316 1.00 95.25 95 ASN A C 1
ATOM 736 O O . ASN A 1 95 ? -6.025 2.768 3.417 1.00 95.25 95 ASN A O 1
ATOM 740 N N . GLN A 1 96 ? -6.843 3.617 5.335 1.00 91.56 96 GLN A N 1
ATOM 741 C CA . GLN A 1 96 ? -7.802 2.539 5.599 1.00 91.56 96 GLN A CA 1
ATOM 742 C C . GLN A 1 96 ? -8.911 2.396 4.548 1.00 91.56 96 GLN A C 1
ATOM 744 O O . GLN A 1 96 ? -9.510 1.330 4.490 1.00 91.56 96 GLN A O 1
ATOM 749 N N . GLN A 1 97 ? -9.163 3.417 3.724 1.00 90.31 97 GLN A N 1
ATOM 750 C CA . GLN A 1 97 ? -10.193 3.402 2.678 1.00 90.31 97 GLN A CA 1
ATOM 751 C C . GLN A 1 97 ? -9.590 3.247 1.277 1.00 90.31 97 GLN A C 1
ATOM 753 O O . GLN A 1 97 ? -10.055 2.458 0.458 1.00 90.31 97 GLN A O 1
ATOM 758 N N . THR A 1 98 ? -8.515 3.985 0.989 1.00 92.94 98 THR A N 1
ATOM 759 C CA . THR A 1 98 ? -7.915 4.013 -0.356 1.00 92.94 98 THR A CA 1
ATOM 760 C C . THR A 1 98 ? -6.790 3.000 -0.538 1.00 92.94 98 THR A C 1
ATOM 762 O O . THR A 1 98 ? -6.402 2.687 -1.663 1.00 92.94 98 THR A O 1
ATOM 765 N N . GLY A 1 99 ? -6.211 2.514 0.560 1.00 95.38 99 GLY A N 1
ATOM 766 C CA . GLY A 1 99 ? -5.029 1.664 0.530 1.00 95.38 99 GLY A CA 1
ATOM 767 C C . GLY A 1 99 ? -3.748 2.392 0.130 1.00 95.38 99 GLY A C 1
ATOM 768 O O . GLY A 1 99 ? -2.735 1.735 -0.103 1.00 95.38 99 GLY A O 1
ATOM 769 N N . GLN A 1 100 ? -3.760 3.725 0.015 1.00 96.75 100 GLN A N 1
ATOM 770 C CA . GLN A 1 100 ? -2.581 4.502 -0.367 1.00 96.75 100 GLN A CA 1
ATOM 771 C C . GLN A 1 100 ? -1.541 4.503 0.758 1.00 96.75 100 GLN A C 1
ATOM 773 O O . GLN A 1 100 ? -1.814 4.937 1.881 1.00 96.75 100 GLN A O 1
ATOM 778 N N . CYS A 1 101 ? -0.335 4.044 0.443 1.00 97.38 101 CYS A N 1
ATOM 779 C CA . CYS A 1 101 ? 0.816 4.086 1.333 1.00 97.38 101 CYS A CA 1
ATOM 780 C C . CYS A 1 101 ? 1.415 5.497 1.397 1.00 97.38 101 CYS A C 1
ATOM 782 O O . CYS A 1 101 ? 1.338 6.278 0.443 1.00 97.38 101 CYS A O 1
ATOM 784 N N . LYS A 1 102 ? 2.048 5.832 2.525 1.00 96.62 102 LYS A N 1
ATOM 785 C CA . LYS A 1 102 ? 2.739 7.117 2.686 1.00 96.62 102 LYS A CA 1
ATOM 786 C C . LYS A 1 102 ? 4.114 7.056 2.017 1.00 96.62 102 LYS A C 1
ATOM 788 O O . LYS A 1 102 ? 5.070 6.572 2.627 1.00 96.62 102 LYS A O 1
ATOM 793 N N . CYS A 1 103 ? 4.196 7.530 0.777 1.00 96.75 103 CYS A N 1
ATOM 794 C CA . CYS A 1 103 ? 5.410 7.458 -0.036 1.00 96.75 103 CYS A CA 1
ATOM 795 C C . CYS A 1 103 ? 6.455 8.501 0.359 1.00 96.75 103 CYS A C 1
ATOM 797 O O . CYS A 1 103 ? 6.133 9.589 0.845 1.00 96.75 103 CYS A O 1
ATOM 799 N N . ARG A 1 104 ? 7.721 8.152 0.137 1.00 95.00 104 ARG A N 1
ATOM 800 C CA . ARG A 1 104 ? 8.866 9.058 0.227 1.00 95.00 104 ARG A CA 1
ATOM 801 C C . ARG A 1 104 ? 8.868 10.050 -0.944 1.00 95.00 104 ARG A C 1
ATOM 803 O O . ARG A 1 104 ? 8.224 9.792 -1.961 1.00 95.00 104 ARG A O 1
ATOM 810 N N . PRO A 1 105 ? 9.589 11.180 -0.833 1.00 92.31 105 PRO A N 1
ATOM 811 C CA . PRO A 1 105 ? 9.654 12.165 -1.909 1.00 92.31 105 PRO A CA 1
ATOM 812 C C . PRO A 1 105 ? 10.085 11.548 -3.249 1.00 92.31 105 PRO A C 1
ATOM 814 O O . PRO A 1 105 ? 11.072 10.819 -3.313 1.00 92.31 105 PRO A O 1
ATOM 817 N N . GLY A 1 106 ? 9.336 11.846 -4.314 1.00 91.19 106 GLY A N 1
ATOM 818 C CA . GLY A 1 106 ? 9.596 11.357 -5.676 1.00 91.19 106 GLY A CA 1
ATOM 819 C C . GLY A 1 106 ? 9.108 9.932 -5.974 1.00 91.19 106 GLY A C 1
ATOM 820 O O . GLY A 1 106 ? 9.024 9.567 -7.146 1.00 91.19 106 GLY A O 1
ATOM 821 N N . VAL A 1 107 ? 8.747 9.154 -4.948 1.00 95.88 107 VAL A N 1
ATOM 822 C CA . VAL A 1 107 ? 8.192 7.800 -5.086 1.00 95.88 107 VAL A CA 1
ATOM 823 C C . VAL A 1 107 ? 6.677 7.884 -5.288 1.00 95.88 107 VAL A C 1
ATOM 825 O O . VAL A 1 107 ? 5.995 8.671 -4.629 1.00 95.88 107 VAL A O 1
ATOM 828 N N . ILE A 1 108 ? 6.149 7.067 -6.194 1.00 94.62 108 ILE A N 1
ATOM 829 C CA . ILE A 1 108 ? 4.748 7.058 -6.625 1.00 94.62 108 ILE A CA 1
ATOM 830 C C . ILE A 1 108 ? 4.136 5.650 -6.543 1.00 94.62 108 ILE A C 1
ATOM 832 O O . ILE A 1 108 ? 4.809 4.668 -6.230 1.00 94.62 108 ILE A O 1
ATOM 836 N N . GLY A 1 109 ? 2.836 5.565 -6.834 1.00 94.00 109 GLY A N 1
ATOM 837 C CA . GLY A 1 109 ? 2.060 4.326 -6.805 1.00 94.00 109 GLY A CA 1
ATOM 838 C C . GLY A 1 109 ? 1.370 4.083 -5.462 1.00 94.00 109 GLY A C 1
ATOM 839 O O . GLY A 1 109 ? 1.747 4.637 -4.426 1.00 94.00 109 GLY A O 1
ATOM 840 N N . ARG A 1 110 ? 0.344 3.220 -5.463 1.00 95.12 110 ARG A N 1
ATOM 841 C CA . ARG A 1 110 ? -0.409 2.871 -4.243 1.00 95.12 110 ARG A CA 1
ATOM 842 C C . ARG A 1 110 ? 0.504 2.271 -3.173 1.00 95.12 110 ARG A C 1
ATOM 844 O O . ARG A 1 110 ? 0.352 2.581 -1.995 1.00 95.12 110 ARG A O 1
ATOM 851 N N . ARG A 1 111 ? 1.450 1.431 -3.606 1.00 95.81 111 ARG A N 1
ATOM 852 C CA . ARG A 1 111 ? 2.398 0.688 -2.766 1.00 95.81 111 ARG A CA 1
ATOM 853 C C . ARG A 1 111 ? 3.727 1.421 -2.558 1.00 95.81 111 ARG A C 1
ATOM 855 O O . ARG A 1 111 ? 4.545 0.938 -1.785 1.00 95.81 111 ARG A O 1
ATOM 862 N N . CYS A 1 112 ? 3.941 2.582 -3.181 1.00 96.25 112 CYS A N 1
ATOM 863 C CA . CYS A 1 112 ? 5.225 3.296 -3.175 1.00 96.25 112 CYS A CA 1
ATOM 864 C C . CYS A 1 112 ? 6.392 2.461 -3.732 1.00 96.25 112 CYS A C 1
ATOM 866 O O . CYS A 1 112 ? 7.4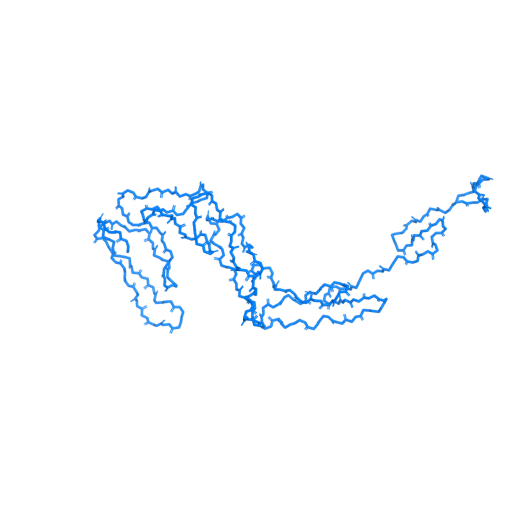89 2.453 -3.181 1.00 96.25 112 CYS A O 1
ATOM 868 N N . ASP A 1 113 ? 6.134 1.712 -4.794 1.00 94.75 113 ASP A N 1
ATOM 869 C CA . ASP A 1 113 ? 7.024 0.729 -5.415 1.00 94.75 113 ASP A CA 1
ATOM 870 C C . ASP A 1 113 ? 7.601 1.196 -6.758 1.00 94.75 113 ASP A C 1
ATOM 872 O O . ASP A 1 113 ? 8.331 0.450 -7.410 1.00 94.75 113 ASP A O 1
ATOM 876 N N . GLN A 1 114 ? 7.291 2.427 -7.178 1.00 93.12 114 GLN A N 1
ATOM 877 C CA . GLN A 1 114 ? 7.707 2.974 -8.466 1.00 93.12 114 GLN A CA 1
ATOM 878 C C . GLN A 1 114 ? 8.171 4.425 -8.340 1.00 93.12 114 GLN A C 1
AT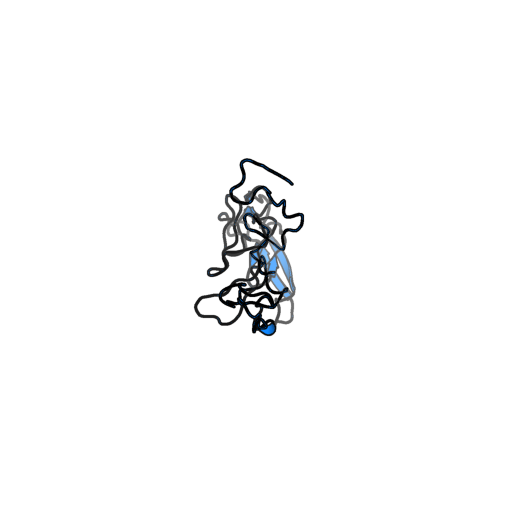OM 880 O O . GLN A 1 114 ? 7.786 5.156 -7.427 1.00 93.12 114 GLN A O 1
ATOM 885 N N . CYS A 1 115 ? 8.986 4.858 -9.293 1.00 93.50 115 CYS A N 1
ATOM 886 C CA . CYS A 1 115 ? 9.402 6.243 -9.457 1.00 93.50 115 CYS A CA 1
ATOM 887 C C . CYS A 1 115 ? 8.737 6.841 -10.698 1.00 93.50 115 CYS A C 1
ATOM 889 O O . CYS A 1 115 ? 8.440 6.129 -11.651 1.00 93.50 115 CYS A O 1
ATOM 891 N N . ALA A 1 116 ? 8.527 8.159 -10.709 1.00 89.56 116 ALA A N 1
ATOM 892 C CA . ALA A 1 116 ? 7.957 8.835 -11.879 1.00 89.56 116 ALA A CA 1
ATOM 893 C C . ALA A 1 116 ? 8.861 8.747 -13.124 1.00 89.56 116 ALA A C 1
ATOM 895 O O . ALA A 1 116 ? 8.373 8.820 -14.248 1.00 89.56 116 ALA A O 1
ATOM 896 N N . ASN A 1 117 ? 10.173 8.594 -12.924 1.00 90.44 117 ASN A N 1
ATOM 897 C CA . ASN A 1 117 ? 11.126 8.344 -13.999 1.00 90.44 117 ASN A CA 1
ATOM 898 C C . ASN A 1 117 ? 11.289 6.821 -14.201 1.00 90.44 117 ASN A C 1
ATOM 900 O O . ASN A 1 117 ? 11.626 6.138 -13.230 1.00 90.44 117 ASN A O 1
ATOM 904 N N . PRO A 1 118 ? 11.100 6.292 -15.427 1.00 88.50 118 PRO A N 1
ATOM 905 C CA . PRO A 1 118 ? 11.173 4.855 -15.711 1.00 88.50 118 PRO A CA 1
ATOM 906 C C . PRO A 1 118 ? 12.568 4.244 -15.510 1.00 88.50 118 PRO A C 1
ATOM 908 O O . PRO A 1 118 ? 12.679 3.043 -15.285 1.00 88.5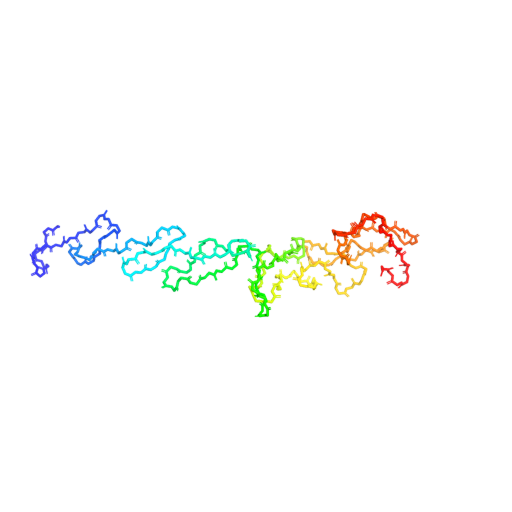0 118 PRO A O 1
ATOM 911 N N . PHE A 1 119 ? 13.623 5.060 -15.531 1.00 91.56 119 PHE A N 1
ATOM 912 C CA . PHE A 1 119 ? 15.001 4.640 -15.266 1.00 91.56 119 PHE A CA 1
ATOM 913 C C . PHE A 1 119 ? 15.410 4.849 -13.804 1.00 91.56 119 PHE A C 1
ATOM 915 O O . PHE A 1 119 ? 16.580 4.717 -13.463 1.00 91.56 119 PHE A O 1
ATOM 922 N N . ALA A 1 120 ? 14.476 5.210 -12.920 1.00 92.94 120 ALA A N 1
ATOM 923 C CA . ALA A 1 120 ? 14.766 5.420 -11.510 1.00 92.94 120 ALA A CA 1
ATOM 924 C C . ALA A 1 120 ? 14.318 4.242 -10.644 1.00 92.94 120 ALA A C 1
ATOM 926 O O . ALA A 1 120 ? 13.186 3.770 -10.733 1.00 92.94 120 ALA A O 1
ATOM 927 N N . GLN A 1 121 ? 15.202 3.822 -9.746 1.00 93.94 121 GLN A N 1
ATOM 928 C CA . GLN A 1 121 ? 14.928 2.838 -8.717 1.00 93.94 121 GLN A CA 1
ATOM 929 C C . GLN A 1 121 ? 14.469 3.515 -7.429 1.00 93.94 121 GLN A C 1
ATOM 931 O O . GLN A 1 121 ? 14.994 4.556 -7.018 1.00 93.94 121 GLN A O 1
ATOM 936 N N . VAL A 1 122 ? 13.499 2.887 -6.769 1.00 95.31 122 VAL A N 1
ATOM 937 C CA . VAL A 1 122 ? 13.061 3.290 -5.435 1.00 95.31 122 VAL A CA 1
ATOM 938 C C . VAL A 1 122 ? 14.148 2.971 -4.410 1.00 95.31 122 VAL A C 1
ATOM 940 O O . VAL A 1 122 ? 14.713 1.883 -4.400 1.00 95.31 122 VAL A O 1
ATOM 943 N N . HIS A 1 123 ? 14.418 3.927 -3.528 1.00 94.12 123 HIS A N 1
ATOM 944 C CA . HIS A 1 123 ? 15.415 3.850 -2.471 1.00 94.12 123 HIS A CA 1
ATOM 945 C C . HIS A 1 123 ? 14.895 4.543 -1.199 1.00 94.12 123 HIS A C 1
ATOM 947 O O . HIS A 1 123 ? 13.987 5.375 -1.242 1.00 94.12 123 HIS A O 1
ATOM 953 N N . ILE A 1 124 ? 15.528 4.290 -0.048 1.00 93.56 124 ILE A N 1
ATOM 954 C CA . ILE A 1 124 ? 15.132 4.900 1.236 1.00 93.56 124 ILE A CA 1
ATOM 955 C C . ILE A 1 124 ? 15.244 6.437 1.254 1.00 93.56 124 ILE A C 1
ATOM 957 O O . ILE A 1 124 ? 14.640 7.107 2.092 1.00 93.56 124 ILE A O 1
ATOM 961 N N . SER A 1 125 ? 16.003 7.020 0.327 1.00 93.50 125 SER A N 1
ATOM 962 C CA . SER A 1 125 ? 16.143 8.472 0.161 1.00 93.50 125 SER A CA 1
ATOM 963 C C . SER A 1 125 ? 15.222 9.068 -0.913 1.00 93.50 125 SER A C 1
ATOM 965 O O . SER A 1 125 ? 15.301 10.268 -1.154 1.00 93.50 125 SER A O 1
ATOM 967 N N . GLY A 1 126 ? 14.377 8.264 -1.569 1.00 91.94 126 GLY A N 1
ATOM 968 C CA . GLY A 1 126 ? 13.547 8.682 -2.702 1.00 91.94 126 GLY A CA 1
ATOM 969 C C . GLY A 1 126 ? 13.856 7.867 -3.957 1.00 91.94 126 GLY A C 1
ATOM 970 O O . GLY A 1 126 ? 13.933 6.647 -3.894 1.00 91.94 126 GLY A O 1
ATOM 971 N N . CYS A 1 127 ? 14.046 8.532 -5.093 1.00 95.00 127 CYS A N 1
ATOM 972 C CA . CYS A 1 127 ? 14.313 7.885 -6.379 1.00 95.00 127 CYS A CA 1
ATOM 973 C C . CYS A 1 127 ? 15.749 8.135 -6.849 1.00 95.00 127 CYS A C 1
ATOM 975 O O . CYS A 1 127 ? 16.211 9.276 -6.833 1.00 95.00 127 CYS A O 1
ATOM 977 N N . GLN A 1 128 ? 16.444 7.080 -7.279 1.00 93.75 128 GLN A N 1
ATOM 978 C CA . GLN A 1 128 ? 17.820 7.135 -7.784 1.00 93.75 128 GLN A CA 1
ATOM 979 C C . GLN A 1 128 ? 17.880 6.627 -9.226 1.00 93.75 128 GLN A C 1
ATOM 981 O O . GLN A 1 128 ? 17.332 5.572 -9.522 1.00 93.75 128 GLN A O 1
ATOM 986 N N . ILE A 1 129 ? 18.529 7.371 -10.125 1.00 93.56 129 ILE A N 1
ATOM 987 C CA . ILE A 1 129 ? 18.644 6.988 -11.539 1.00 93.56 129 ILE A CA 1
ATOM 988 C C . ILE A 1 129 ? 19.607 5.808 -11.699 1.00 93.56 129 ILE A C 1
ATOM 990 O O . ILE A 1 129 ? 20.725 5.840 -11.185 1.00 93.56 129 ILE A O 1
ATOM 994 N N . VAL A 1 130 ? 19.182 4.809 -12.467 1.00 94.69 130 VAL A N 1
ATOM 995 C CA . VAL A 1 130 ? 20.007 3.714 -12.972 1.00 94.69 130 VAL A CA 1
ATOM 996 C C . VAL A 1 130 ? 20.455 4.085 -14.383 1.00 94.69 130 VAL A C 1
ATOM 998 O O . VAL A 1 130 ? 19.641 4.248 -15.286 1.00 94.69 130 VAL A O 1
ATOM 1001 N N . TYR A 1 131 ? 21.761 4.278 -14.566 1.00 93.06 131 TYR A N 1
ATOM 1002 C CA . TYR A 1 131 ? 22.312 4.818 -15.817 1.00 93.06 131 TYR A CA 1
ATOM 1003 C C . TYR A 1 131 ? 22.608 3.762 -16.885 1.00 93.06 131 TYR A C 1
ATOM 1005 O O . TYR A 1 131 ? 22.646 4.096 -18.063 1.00 93.06 131 TYR A O 1
ATOM 1013 N N . ASN A 1 132 ? 22.847 2.512 -16.484 1.00 94.25 132 ASN A N 1
ATOM 1014 C CA . ASN A 1 132 ? 23.354 1.455 -17.370 1.00 94.25 132 ASN A CA 1
ATOM 1015 C C . ASN A 1 132 ? 22.350 0.311 -17.566 1.00 94.25 132 ASN A C 1
ATOM 1017 O O . ASN A 1 132 ? 22.730 -0.796 -17.954 1.00 94.25 132 ASN A O 1
ATOM 1021 N N . GLY A 1 133 ? 21.082 0.550 -17.246 1.00 95.25 133 GLY A N 1
ATOM 1022 C CA . GLY A 1 133 ? 20.072 -0.484 -17.287 1.00 95.25 133 GLY A CA 1
ATOM 1023 C C . GLY A 1 133 ? 18.722 -0.019 -16.783 1.00 95.25 133 GLY A C 1
ATOM 1024 O O . GLY A 1 133 ? 18.493 1.153 -16.484 1.00 95.25 133 GLY A O 1
ATOM 1025 N N . CYS A 1 134 ? 17.836 -0.988 -16.669 1.00 95.12 134 CYS A N 1
ATOM 1026 C CA . CYS A 1 134 ? 16.495 -0.801 -16.185 1.00 95.12 134 CYS A CA 1
ATOM 1027 C C . CYS A 1 134 ? 16.444 -1.117 -14.677 1.00 95.12 134 CYS A C 1
ATOM 1029 O 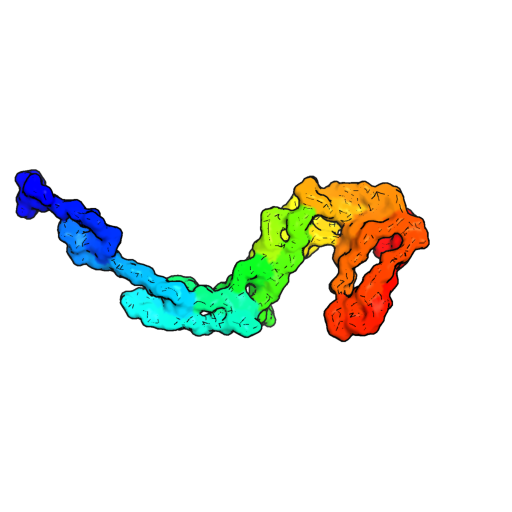O . CYS A 1 134 ? 16.983 -2.141 -14.241 1.00 95.12 134 CYS A O 1
ATOM 1031 N N . PRO A 1 135 ? 15.809 -0.253 -13.864 1.00 95.25 135 PRO A N 1
ATOM 1032 C CA . PRO A 1 135 ? 15.836 -0.333 -12.403 1.00 95.25 135 PRO A CA 1
ATOM 1033 C C . PRO A 1 135 ? 14.999 -1.489 -11.863 1.00 95.25 135 PRO A C 1
ATOM 1035 O O . PRO A 1 135 ? 14.079 -1.965 -12.525 1.00 95.25 135 PRO A O 1
ATOM 1038 N N . LYS A 1 136 ? 15.216 -1.897 -10.611 1.00 93.31 136 LYS A N 1
ATOM 1039 C CA . LYS A 1 136 ? 14.289 -2.829 -9.959 1.00 93.31 136 LYS A CA 1
ATOM 1040 C C . LYS A 1 136 ? 12.869 -2.245 -9.942 1.00 93.31 136 LYS A C 1
ATOM 1042 O O . LYS A 1 136 ? 12.664 -1.134 -9.454 1.00 93.31 136 LYS A O 1
ATOM 1047 N N . SER A 1 137 ? 11.888 -2.996 -10.444 1.00 90.75 137 SER A N 1
ATOM 1048 C CA . SER A 1 137 ? 10.491 -2.544 -10.520 1.00 90.75 137 SER A CA 1
ATOM 1049 C C . SER A 1 137 ? 9.496 -3.676 -10.268 1.00 90.75 137 SER A C 1
ATOM 1051 O O . SER A 1 137 ? 9.736 -4.828 -10.634 1.00 90.75 137 SER A O 1
ATOM 1053 N N . PHE A 1 138 ? 8.364 -3.355 -9.640 1.00 91.06 138 PHE A N 1
ATOM 1054 C CA . PHE A 1 138 ? 7.239 -4.279 -9.505 1.00 91.06 138 PHE A CA 1
ATOM 1055 C C . PHE A 1 138 ? 6.226 -4.044 -10.623 1.00 91.06 138 PHE A C 1
ATOM 1057 O O . PHE A 1 138 ? 5.726 -2.929 -10.798 1.00 91.06 138 PHE A O 1
ATOM 1064 N N . HIS A 1 139 ? 5.914 -5.094 -11.380 1.00 89.69 139 HIS A N 1
ATOM 1065 C CA . HIS A 1 139 ? 4.919 -5.033 -12.445 1.00 89.69 139 HIS A CA 1
ATOM 1066 C C . HIS A 1 139 ? 4.262 -6.397 -12.662 1.00 89.69 139 HIS A C 1
ATOM 1068 O O . HIS A 1 139 ? 4.939 -7.423 -12.666 1.00 89.69 139 HIS A O 1
ATOM 1074 N N . SER A 1 140 ? 2.940 -6.407 -12.866 1.00 88.88 140 SER A N 1
ATOM 1075 C CA . SER A 1 140 ? 2.145 -7.624 -13.112 1.00 88.88 140 SER A CA 1
ATOM 1076 C C . SER A 1 140 ? 2.364 -8.742 -12.082 1.00 88.88 140 SER A C 1
ATOM 1078 O O . SER A 1 140 ? 2.421 -9.913 -12.441 1.00 88.88 140 SER A O 1
ATOM 1080 N N . GLY A 1 141 ? 2.501 -8.393 -10.799 1.00 88.69 141 GLY A N 1
ATOM 1081 C CA . GLY A 1 141 ? 2.691 -9.378 -9.728 1.00 88.69 141 GLY A CA 1
ATOM 1082 C C . GLY A 1 141 ? 4.127 -9.886 -9.568 1.00 88.69 141 GLY A C 1
ATOM 1083 O O . GLY A 1 141 ? 4.366 -10.741 -8.723 1.00 88.69 141 GLY A O 1
ATOM 1084 N N . VAL A 1 142 ? 5.085 -9.364 -10.342 1.00 92.44 142 VAL A N 1
ATOM 1085 C CA . VAL A 1 142 ? 6.475 -9.834 -10.363 1.00 92.44 142 VAL A CA 1
ATOM 1086 C C . VAL A 1 142 ? 7.435 -8.692 -10.033 1.00 92.44 142 VAL A C 1
ATOM 1088 O O . VAL A 1 142 ? 7.303 -7.578 -10.544 1.00 92.44 142 VAL A O 1
ATOM 1091 N N . TRP A 1 143 ? 8.424 -8.980 -9.185 1.00 92.31 143 TRP A N 1
ATOM 1092 C CA . TRP A 1 143 ? 9.554 -8.091 -8.919 1.00 92.31 143 TRP A CA 1
ATOM 1093 C C . TRP A 1 143 ? 10.672 -8.348 -9.927 1.00 92.31 143 TRP A C 1
ATOM 1095 O O . TRP A 1 143 ? 11.414 -9.322 -9.815 1.00 92.31 143 TRP A O 1
ATOM 1105 N N . TRP A 1 144 ? 10.805 -7.454 -10.901 1.00 93.50 144 TRP A N 1
ATOM 1106 C CA . TRP A 1 144 ? 11.893 -7.478 -11.870 1.00 93.50 144 TRP A CA 1
ATOM 1107 C C . TRP A 1 144 ? 13.144 -6.891 -11.231 1.00 93.50 144 TRP A C 1
ATOM 1109 O O . TRP A 1 144 ? 13.117 -5.766 -10.730 1.00 93.50 144 TRP A O 1
ATOM 1119 N N . GLY A 1 145 ? 14.224 -7.670 -11.206 1.00 93.19 145 GLY A N 1
ATOM 1120 C CA . GLY A 1 145 ? 15.526 -7.206 -10.732 1.00 93.19 145 GLY A CA 1
ATOM 1121 C C . GLY A 1 145 ? 16.156 -6.204 -11.695 1.00 93.19 145 GLY A C 1
ATOM 1122 O O . GLY A 1 145 ? 15.828 -6.190 -12.879 1.00 93.19 145 GLY A O 1
ATOM 1123 N N . GLU A 1 146 ? 17.080 -5.389 -11.190 1.00 94.75 146 GLU A N 1
ATOM 1124 C CA . GLU A 1 146 ? 17.877 -4.485 -12.023 1.00 94.75 146 GLU A CA 1
ATOM 1125 C C . GLU A 1 146 ? 18.592 -5.264 -13.136 1.00 94.75 146 GLU A C 1
ATOM 1127 O O . GLU A 1 146 ? 19.147 -6.338 -12.894 1.00 94.75 146 GLU A O 1
ATOM 1132 N N . THR A 1 147 ? 18.538 -4.754 -14.365 1.00 95.56 147 THR A N 1
ATOM 1133 C CA . THR A 1 147 ? 19.061 -5.455 -15.546 1.00 95.56 147 THR A CA 1
ATOM 1134 C C . THR A 1 147 ? 19.728 -4.477 -16.491 1.00 95.56 147 THR A C 1
ATOM 1136 O O . THR A 1 147 ? 19.179 -3.421 -16.779 1.00 95.56 147 THR A O 1
ATOM 1139 N N . VAL A 1 148 ? 20.909 -4.836 -16.989 1.00 96.19 148 VAL A N 1
ATOM 1140 C CA . VAL A 1 148 ? 21.650 -4.025 -17.962 1.00 96.19 148 VAL A CA 1
ATOM 1141 C C . VAL A 1 148 ? 20.899 -3.910 -19.289 1.00 96.19 148 VAL A C 1
ATOM 1143 O O . VAL A 1 148 ? 20.161 -4.822 -19.668 1.00 96.19 148 VAL A O 1
ATOM 1146 N N . PHE A 1 149 ? 21.109 -2.815 -20.019 1.00 96.31 149 PHE A N 1
ATOM 1147 C CA . PHE A 1 149 ? 20.512 -2.638 -21.346 1.00 96.31 149 PHE A CA 1
ATOM 1148 C C . PHE A 1 149 ? 20.874 -3.783 -22.300 1.00 96.31 149 PHE A C 1
ATOM 1150 O O . PHE A 1 149 ? 22.006 -4.271 -22.307 1.00 96.31 149 PHE A O 1
ATOM 1157 N N . GLY A 1 150 ? 19.893 -4.236 -23.083 1.00 95.06 150 GLY A N 1
ATOM 1158 C CA . GLY A 1 150 ? 20.007 -5.424 -23.932 1.00 95.06 150 GLY A CA 1
ATOM 1159 C C . GLY A 1 150 ? 19.864 -6.751 -23.179 1.00 95.06 150 GLY A C 1
ATOM 1160 O O . GLY A 1 150 ? 19.850 -7.818 -23.794 1.00 95.06 150 GLY A O 1
ATOM 1161 N N . GLY A 1 151 ? 19.762 -6.704 -21.850 1.00 96.12 151 GLY A N 1
ATOM 1162 C CA . GLY A 1 151 ? 19.551 -7.860 -20.994 1.00 96.12 151 GLY A CA 1
ATOM 1163 C C . GLY A 1 151 ? 18.082 -8.260 -20.874 1.00 96.12 151 GLY A C 1
ATOM 1164 O O . GLY A 1 151 ? 17.162 -7.573 -21.317 1.00 96.12 151 GLY A O 1
ATOM 1165 N N . SER A 1 152 ? 17.853 -9.405 -20.240 1.00 95.81 152 SER A N 1
ATOM 1166 C CA . SER A 1 152 ? 16.518 -9.903 -19.923 1.00 95.81 152 SER A CA 1
ATOM 1167 C C . SER A 1 152 ? 16.477 -10.421 -18.494 1.00 95.81 152 SER A C 1
ATOM 1169 O O . SER A 1 152 ? 17.312 -11.239 -18.106 1.00 95.81 152 SER A O 1
ATOM 1171 N N . ALA A 1 153 ? 15.508 -9.950 -17.715 1.00 95.75 153 ALA A N 1
ATOM 1172 C CA . ALA A 1 153 ? 15.219 -10.491 -16.400 1.00 95.75 153 ALA A CA 1
ATOM 1173 C C . ALA A 1 153 ? 14.234 -11.649 -16.542 1.00 95.75 153 ALA A C 1
ATOM 1175 O O . ALA A 1 153 ? 13.190 -11.506 -17.1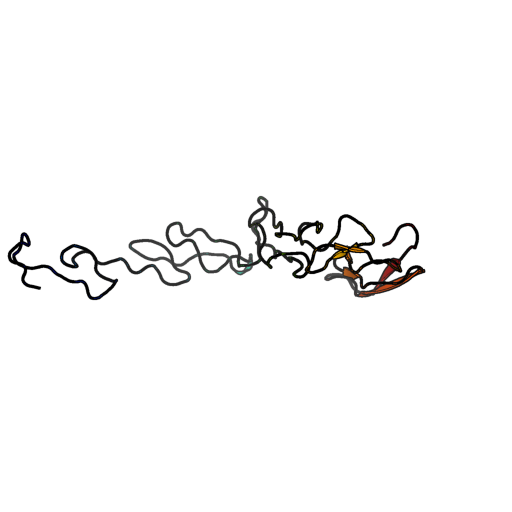73 1.00 95.75 153 ALA A O 1
ATOM 1176 N N . VAL A 1 154 ? 14.543 -12.777 -15.906 1.00 95.06 154 VAL A N 1
ATOM 1177 C CA . VAL A 1 154 ? 13.657 -13.942 -15.838 1.00 95.06 154 VAL A CA 1
ATOM 1178 C C . VAL A 1 154 ? 13.245 -14.154 -14.390 1.00 95.06 154 VAL A C 1
ATOM 1180 O O . VAL A 1 154 ? 14.092 -14.164 -13.497 1.00 95.06 154 VAL A O 1
ATOM 1183 N N . GLN A 1 155 ? 11.948 -14.306 -14.153 1.00 95.00 155 GLN A N 1
ATOM 1184 C CA . GLN A 1 155 ? 11.352 -14.571 -12.845 1.00 95.00 155 GLN A CA 1
ATOM 1185 C C . GLN A 1 155 ? 10.292 -15.665 -12.968 1.00 95.00 155 GLN A C 1
ATOM 1187 O O . GLN A 1 155 ? 9.909 -16.054 -14.070 1.00 95.00 155 GLN A O 1
ATOM 1192 N N . GLN A 1 156 ? 9.819 -16.199 -11.846 1.00 95.25 156 GLN A N 1
ATOM 1193 C CA . GLN A 1 156 ? 8.672 -17.109 -11.872 1.00 95.25 156 GLN A CA 1
ATOM 1194 C C . GLN A 1 156 ? 7.386 -16.335 -12.177 1.00 95.25 156 GLN A C 1
ATOM 1196 O O . GLN A 1 156 ? 7.281 -15.142 -11.884 1.00 95.25 156 GLN A O 1
ATOM 1201 N N . CYS A 1 157 ? 6.415 -17.013 -12.788 1.00 93.56 157 CYS A N 1
ATOM 1202 C CA . CYS A 1 157 ? 5.077 -16.453 -12.939 1.00 93.56 157 CYS A CA 1
ATOM 1203 C C . CYS A 1 157 ? 4.469 -16.108 -11.561 1.00 93.56 157 CYS A C 1
ATOM 1205 O O . CYS A 1 157 ? 4.764 -16.797 -10.583 1.00 93.56 157 CYS A O 1
ATOM 1207 N N . PRO A 1 158 ? 3.639 -15.051 -11.475 1.00 93.31 158 PRO A N 1
ATOM 1208 C CA . PRO A 1 158 ? 2.993 -14.647 -10.229 1.00 93.31 158 PRO A CA 1
ATOM 1209 C C . PRO A 1 158 ? 1.986 -15.699 -9.739 1.00 93.31 158 PRO A C 1
ATOM 1211 O O . PRO A 1 158 ? 1.594 -16.599 -10.488 1.00 93.31 158 PRO A O 1
ATOM 1214 N N . ASP A 1 159 ? 1.537 -15.550 -8.491 1.00 90.44 159 ASP A N 1
ATOM 1215 C CA . ASP A 1 159 ? 0.584 -16.465 -7.855 1.00 90.44 159 ASP A CA 1
ATOM 1216 C C . ASP A 1 159 ? -0.655 -16.714 -8.729 1.00 90.44 159 ASP A C 1
ATOM 1218 O O . ASP A 1 159 ? -1.271 -15.792 -9.267 1.00 90.44 159 ASP A O 1
ATOM 1222 N N . GLY A 1 160 ? -1.021 -17.990 -8.872 1.00 91.81 160 GLY A N 1
ATOM 1223 C CA . GLY A 1 160 ? -2.111 -18.435 -9.747 1.00 91.81 160 GLY A CA 1
ATOM 1224 C C . GLY A 1 160 ? -1.687 -18.780 -11.180 1.00 91.81 160 GLY A C 1
ATOM 1225 O O . GLY A 1 160 ? -2.519 -19.265 -11.946 1.00 91.81 160 GLY A O 1
ATOM 1226 N N . ALA A 1 161 ? -0.414 -18.599 -11.542 1.00 93.69 161 ALA A N 1
ATOM 1227 C CA . ALA A 1 161 ? 0.146 -19.014 -12.827 1.00 93.69 161 ALA A CA 1
ATOM 1228 C C . ALA A 1 161 ? 1.402 -19.887 -12.651 1.00 93.69 161 ALA A C 1
ATOM 1230 O O . ALA A 1 161 ? 2.100 -19.824 -11.644 1.00 93.69 161 ALA A O 1
ATOM 1231 N N . THR A 1 162 ? 1.708 -20.714 -13.653 1.00 93.81 162 THR A N 1
ATOM 1232 C CA . THR A 1 162 ? 2.876 -21.612 -13.650 1.00 93.81 162 THR A CA 1
ATOM 1233 C C . THR A 1 162 ? 3.788 -21.314 -14.833 1.00 93.81 162 THR A C 1
ATOM 1235 O O . THR A 1 162 ? 3.303 -21.205 -15.957 1.00 93.81 162 THR A O 1
ATOM 1238 N N . GLY A 1 163 ? 5.101 -21.253 -14.605 1.00 94.62 163 GLY A N 1
ATOM 1239 C CA . GLY A 1 163 ? 6.099 -21.039 -15.656 1.00 94.62 163 GLY A CA 1
ATOM 1240 C C . GLY A 1 163 ? 7.129 -19.969 -15.297 1.00 94.62 163 GLY A C 1
ATOM 1241 O O . GLY A 1 163 ? 7.289 -19.606 -14.129 1.00 94.62 163 GLY A O 1
ATOM 1242 N N . GLN A 1 164 ? 7.835 -19.480 -16.318 1.00 95.56 164 GLN A N 1
ATOM 1243 C CA . GLN A 1 164 ? 8.782 -18.371 -16.210 1.00 95.56 164 GLN A CA 1
ATOM 1244 C C . GLN A 1 164 ? 8.258 -17.153 -16.972 1.00 95.56 164 GLN A C 1
ATOM 1246 O O . GLN A 1 164 ? 7.842 -17.258 -18.125 1.00 95.56 164 GLN A O 1
ATOM 1251 N N . ALA A 1 165 ? 8.311 -15.997 -16.323 1.00 94.50 165 ALA A N 1
ATOM 1252 C CA . ALA A 1 165 ? 8.076 -14.697 -16.919 1.00 94.50 165 ALA A CA 1
ATOM 1253 C C . ALA A 1 165 ? 9.423 -14.090 -17.334 1.00 94.50 165 ALA A C 1
ATOM 1255 O O . ALA A 1 165 ? 10.384 -14.121 -16.565 1.00 94.50 165 ALA A O 1
ATOM 1256 N N . ASN A 1 166 ? 9.486 -13.519 -18.535 1.00 94.69 166 ASN A N 1
ATOM 1257 C CA . ASN A 1 166 ? 10.674 -12.853 -19.056 1.00 94.69 166 ASN A CA 1
ATOM 1258 C C . ASN A 1 166 ? 10.354 -11.397 -19.407 1.00 94.69 166 ASN A C 1
ATOM 1260 O O . ASN A 1 166 ? 9.303 -11.129 -19.990 1.00 94.69 166 ASN A O 1
ATOM 1264 N N . ARG A 1 167 ? 11.268 -10.480 -19.092 1.00 94.50 167 ARG A N 1
ATOM 1265 C CA . ARG A 1 167 ? 11.161 -9.065 -19.443 1.00 94.50 167 ARG A CA 1
ATOM 1266 C C . ARG A 1 167 ? 12.488 -8.562 -19.990 1.00 94.50 167 ARG A C 1
ATOM 1268 O O . ARG A 1 167 ? 13.526 -8.748 -19.361 1.00 94.50 167 ARG A O 1
ATOM 1275 N N . TYR A 1 168 ? 12.441 -7.939 -21.162 1.00 95.75 168 TYR A N 1
ATOM 1276 C CA . TYR A 1 168 ? 13.607 -7.380 -21.841 1.00 95.75 168 TYR A CA 1
ATOM 1277 C C . TYR A 1 168 ? 13.825 -5.926 -21.416 1.00 95.75 168 TYR A C 1
ATOM 1279 O O . TYR A 1 168 ? 12.857 -5.184 -21.277 1.00 95.75 168 TYR A O 1
ATOM 1287 N N . CYS A 1 169 ? 15.081 -5.540 -21.203 1.00 95.69 169 CYS A N 1
ATOM 1288 C CA . CYS A 1 169 ? 15.464 -4.174 -20.868 1.00 95.69 169 CYS A CA 1
ATOM 1289 C C . CYS A 1 169 ? 15.990 -3.457 -22.117 1.00 95.69 169 CYS A C 1
ATOM 1291 O O . CYS A 1 169 ? 17.109 -3.715 -22.572 1.00 95.69 169 CYS A O 1
ATOM 1293 N N . ASP A 1 170 ? 15.177 -2.558 -22.664 1.00 94.44 170 ASP A N 1
ATOM 1294 C CA . ASP A 1 170 ? 15.508 -1.762 -23.840 1.00 94.44 170 ASP A CA 1
ATOM 1295 C C . ASP A 1 170 ? 16.296 -0.493 -23.472 1.00 94.44 170 ASP A C 1
ATOM 1297 O O . ASP A 1 170 ? 16.067 0.113 -22.424 1.00 94.44 170 ASP A O 1
ATOM 1301 N N . GLN A 1 171 ? 17.234 -0.088 -24.330 1.00 91.44 171 GLN A N 1
ATOM 1302 C CA . GLN A 1 171 ? 18.102 1.065 -24.076 1.00 91.44 171 GLN A CA 1
ATOM 1303 C C . GLN A 1 171 ? 17.384 2.414 -24.227 1.00 91.44 171 GLN A C 1
ATOM 1305 O O . GLN A 1 171 ? 17.733 3.364 -23.527 1.00 91.44 171 GLN A O 1
ATOM 1310 N N . ASP A 1 172 ? 16.388 2.500 -25.109 1.00 87.62 172 ASP A N 1
ATOM 1311 C CA . ASP A 1 172 ? 15.679 3.744 -25.411 1.00 87.62 172 ASP A CA 1
ATOM 1312 C C . ASP A 1 172 ? 14.354 3.838 -24.642 1.00 87.62 172 ASP A C 1
ATOM 1314 O O . ASP A 1 172 ? 13.946 4.918 -24.211 1.00 87.62 172 ASP A O 1
ATOM 1318 N N . ILE A 1 173 ? 13.679 2.698 -24.462 1.00 86.69 173 ILE A N 1
ATOM 1319 C CA . ILE A 1 173 ? 12.329 2.626 -23.884 1.00 86.69 173 ILE A CA 1
ATOM 1320 C C . ILE A 1 173 ? 12.360 2.207 -22.405 1.00 86.69 173 ILE A C 1
ATOM 1322 O O . ILE A 1 173 ? 11.502 2.627 -21.626 1.00 86.69 173 ILE A O 1
ATOM 1326 N N . GLY A 1 174 ? 13.351 1.410 -21.998 1.00 88.62 174 GLY A N 1
ATOM 1327 C CA . GLY A 1 174 ? 13.398 0.781 -20.682 1.00 88.62 174 GLY A CA 1
ATOM 1328 C C . GLY A 1 174 ? 12.635 -0.548 -20.632 1.00 88.62 174 GLY A C 1
ATOM 1329 O O . GLY A 1 174 ? 12.800 -1.410 -21.494 1.00 88.62 174 GLY A O 1
ATOM 1330 N N . TRP A 1 175 ? 11.849 -0.732 -19.571 1.00 90.31 175 TRP A N 1
ATOM 1331 C CA . TRP A 1 175 ? 11.155 -1.976 -19.227 1.00 90.31 175 TRP A CA 1
ATOM 1332 C C . TRP A 1 175 ? 9.788 -2.193 -19.884 1.00 90.31 175 TRP A C 1
ATOM 1334 O O . TRP A 1 175 ? 9.033 -1.209 -20.010 1.00 90.31 175 TRP A O 1
#

pLDDT: mean 90.1, std 7.18, range [67.06, 97.38]

Organism: NCBI:txid1518452

Radius of gyration: 27.34 Å; chains: 1; bounding box: 45×44×85 Å